Protein AF-A0A969E089-F1 (afdb_monomer)

Nearest PDB structures (foldseek):
  6tad-assembly1_A  TM=4.261E-01  e=9.708E+00  Bdellovibrio bacteriovorus HD100

Foldseek 3Di:
DDDDDDDDDDDDDDDDDPPPDPDDDDDDDDDDDDDDLPQQDFDPDDDQDAEDQVPLCVLCVVPDWDWADFPNAIATCDSVQLLVCCCQAASNHPRPDDDPDGHHGDNPDDSVNQVVVVNVQCVVQSVVDVVQGLQHWDWTPFDDDSNWTWIWIDDNRYRNDIHTDDD

Structure (mmCIF, N/CA/C/O backbone):
data_AF-A0A969E089-F1
#
_entry.id   AF-A0A969E089-F1
#
loop_
_atom_site.group_PDB
_atom_site.id
_atom_site.type_symbol
_atom_site.label_atom_id
_atom_site.label_alt_id
_atom_site.label_comp_id
_atom_site.label_asym_id
_atom_site.label_entity_id
_atom_site.label_seq_id
_atom_site.pdbx_PDB_ins_code
_atom_site.Cartn_x
_atom_site.Cartn_y
_atom_site.Cartn_z
_atom_site.occupancy
_atom_site.B_iso_or_equiv
_atom_site.auth_seq_id
_atom_site.auth_comp_id
_atom_site.auth_asym_id
_atom_site.auth_atom_id
_atom_site.pdbx_PDB_model_num
ATOM 1 N N . MET A 1 1 ? -26.124 60.503 54.134 1.00 44.19 1 MET A N 1
ATOM 2 C CA . MET A 1 1 ? -26.462 60.320 52.706 1.00 44.19 1 MET A CA 1
ATOM 3 C C . MET A 1 1 ? -25.868 61.486 51.932 1.00 44.19 1 MET A C 1
ATOM 5 O O . MET A 1 1 ? -25.890 62.586 52.462 1.00 44.19 1 MET A O 1
ATOM 9 N N . ILE A 1 2 ? -25.341 61.218 50.731 1.00 40.28 2 ILE A N 1
ATOM 10 C CA . ILE A 1 2 ? -24.665 62.146 49.801 1.00 40.28 2 ILE A CA 1
ATOM 11 C C . ILE A 1 2 ? -23.234 62.536 50.223 1.00 40.28 2 ILE A C 1
ATOM 13 O O . ILE A 1 2 ? -23.017 63.323 51.138 1.00 40.28 2 ILE A O 1
ATOM 17 N N . ARG A 1 3 ? -22.240 61.993 49.507 1.00 42.69 3 ARG A N 1
ATOM 18 C CA . ARG A 1 3 ? -20.895 62.571 49.394 1.00 42.69 3 ARG A CA 1
ATOM 19 C C . ARG A 1 3 ? -20.619 62.828 47.918 1.00 42.69 3 ARG A C 1
ATOM 21 O O . ARG A 1 3 ? -20.610 61.895 47.124 1.00 42.69 3 ARG A O 1
ATOM 28 N N . LEU A 1 4 ? -20.405 64.097 47.594 1.00 42.56 4 LEU A N 1
ATOM 29 C CA . LEU A 1 4 ? -19.947 64.594 46.305 1.00 42.56 4 LEU A CA 1
ATOM 30 C C . LEU A 1 4 ? -18.574 65.226 46.539 1.00 42.56 4 LEU A C 1
ATOM 32 O O . LEU A 1 4 ? -18.520 66.272 47.175 1.00 42.56 4 LEU A O 1
ATOM 36 N N . ILE A 1 5 ? -17.488 64.608 46.065 1.00 43.47 5 ILE A N 1
ATOM 37 C CA . ILE A 1 5 ? -16.199 65.288 45.848 1.00 43.47 5 ILE A CA 1
ATOM 38 C C . ILE A 1 5 ? -15.407 64.524 44.774 1.00 43.47 5 ILE A C 1
ATOM 40 O O . ILE A 1 5 ? -15.043 63.375 45.004 1.00 43.47 5 ILE A O 1
ATOM 44 N N . HIS A 1 6 ? -15.168 65.131 43.610 1.00 40.00 6 HIS A N 1
ATOM 45 C CA . HIS A 1 6 ? -13.846 65.577 43.137 1.00 40.00 6 HIS A CA 1
ATOM 46 C C . HIS A 1 6 ? -13.822 65.806 41.620 1.00 40.00 6 HIS A C 1
ATOM 48 O O . HIS A 1 6 ? -14.369 65.049 40.824 1.00 40.00 6 HIS A O 1
ATOM 54 N N . VAL A 1 7 ? -13.154 66.899 41.276 1.00 41.59 7 VAL A N 1
ATOM 55 C CA . VAL A 1 7 ? -12.841 67.433 39.954 1.00 41.59 7 VAL A CA 1
ATOM 56 C C . VAL A 1 7 ? -11.542 66.830 39.402 1.00 41.59 7 VAL A C 1
ATOM 58 O O . VAL A 1 7 ? -10.618 66.571 40.163 1.00 41.59 7 VAL A O 1
ATOM 61 N N . SER A 1 8 ? -11.519 66.684 38.072 1.00 37.28 8 SER A N 1
ATOM 62 C CA . SER A 1 8 ? -10.411 66.799 37.100 1.00 37.28 8 SER A CA 1
ATOM 63 C C . SER A 1 8 ? -8.998 66.297 37.444 1.00 37.28 8 SER A C 1
ATOM 65 O O . SER A 1 8 ? -8.357 66.837 38.339 1.00 37.28 8 SER A O 1
ATOM 67 N N . SER A 1 9 ? -8.420 65.447 36.574 1.00 35.72 9 SER A N 1
ATOM 68 C CA . SER A 1 9 ? -7.244 65.788 35.729 1.00 35.72 9 SER A CA 1
ATOM 69 C C . SER A 1 9 ? -6.659 64.603 34.925 1.00 35.72 9 SER A C 1
ATOM 71 O O . SER A 1 9 ? -6.508 63.506 35.441 1.00 35.72 9 SER A O 1
ATOM 73 N N . ALA A 1 10 ? -6.295 64.921 33.673 1.00 36.47 10 ALA A N 1
ATOM 74 C CA . ALA A 1 10 ? -5.112 64.538 32.878 1.00 36.47 10 ALA A CA 1
ATOM 75 C C . ALA A 1 10 ? -4.704 63.064 32.587 1.00 36.47 10 ALA A C 1
ATOM 77 O O . ALA A 1 10 ? -4.267 62.320 33.452 1.00 36.47 10 ALA A O 1
ATOM 78 N N . ILE A 1 11 ? -4.724 62.754 31.278 1.00 42.50 11 ILE A N 1
ATOM 79 C CA . ILE A 1 11 ? -3.649 62.219 30.402 1.00 42.50 11 ILE A CA 1
ATOM 80 C C . ILE A 1 11 ? -2.669 61.178 30.983 1.00 42.50 11 ILE A C 1
ATOM 82 O O . ILE A 1 11 ? -1.803 61.521 31.780 1.00 42.50 11 ILE A O 1
ATOM 86 N N . ALA A 1 12 ? -2.641 59.983 30.373 1.00 41.03 12 ALA A N 1
ATOM 87 C CA . ALA A 1 12 ? -1.393 59.267 30.066 1.00 41.03 12 ALA A CA 1
ATOM 88 C C . ALA A 1 12 ? -1.587 58.254 28.918 1.00 41.03 12 ALA A C 1
ATOM 90 O O . ALA A 1 12 ? -2.399 57.336 29.002 1.00 41.03 12 ALA A O 1
ATOM 91 N N . VAL A 1 13 ? -0.816 58.442 27.844 1.00 48.22 13 VAL A N 1
ATOM 92 C CA . VAL A 1 13 ? -0.635 57.529 26.705 1.00 48.22 13 VAL A CA 1
ATOM 93 C C . VAL A 1 13 ? 0.464 56.531 27.053 1.00 48.22 13 VAL A C 1
ATOM 95 O O . VAL A 1 13 ? 1.611 56.949 27.134 1.00 48.22 13 VAL A O 1
ATOM 98 N N . ILE A 1 14 ? 0.142 55.245 27.223 1.00 41.34 14 ILE A N 1
ATOM 99 C CA . ILE A 1 14 ? 1.075 54.093 27.249 1.00 41.34 14 ILE A CA 1
ATOM 100 C C . ILE A 1 14 ? 0.190 52.847 27.020 1.00 41.34 14 ILE A C 1
ATOM 102 O O . ILE A 1 14 ? -0.837 52.735 27.672 1.00 41.34 14 ILE A O 1
ATOM 106 N N . GLY A 1 15 ? 0.404 51.857 26.159 1.00 36.81 15 GLY A N 1
ATOM 107 C CA . GLY A 1 15 ? 1.429 51.495 25.194 1.00 36.81 15 GLY A CA 1
ATOM 108 C C . GLY A 1 15 ? 1.024 50.110 24.654 1.00 36.81 15 GLY A C 1
ATOM 109 O O . GLY A 1 15 ? 0.568 49.264 25.418 1.00 36.81 15 GLY A O 1
ATOM 110 N N . VAL A 1 16 ? 1.151 49.869 23.350 1.00 43.41 16 VAL A N 1
ATOM 111 C CA . VAL A 1 16 ? 1.124 48.505 22.794 1.00 43.41 16 VAL A CA 1
ATOM 112 C C . VAL A 1 16 ? 2.326 48.390 21.875 1.00 43.41 16 VAL A C 1
ATOM 114 O O . VAL A 1 16 ? 2.253 48.566 20.662 1.00 43.41 16 VAL A O 1
ATOM 117 N N . THR A 1 17 ? 3.483 48.182 22.488 1.00 40.84 17 THR A N 1
ATOM 118 C CA . THR A 1 17 ? 4.682 47.738 21.790 1.00 40.84 17 THR A CA 1
ATOM 119 C C . THR A 1 17 ? 4.514 46.255 21.484 1.00 40.84 17 THR A C 1
ATOM 121 O O . THR A 1 17 ? 4.519 45.412 22.379 1.00 40.84 17 THR A O 1
ATOM 124 N N . TRP A 1 18 ? 4.357 45.921 20.204 1.00 39.06 18 TRP A N 1
ATOM 125 C CA . TRP A 1 18 ? 4.534 44.554 19.732 1.00 39.06 18 TRP A CA 1
ATOM 126 C C . TRP A 1 18 ? 6.002 44.177 19.935 1.00 39.06 18 TRP A C 1
ATOM 128 O O . TRP A 1 18 ? 6.878 44.641 19.209 1.00 39.06 18 TRP A O 1
ATOM 138 N N . ILE A 1 19 ? 6.280 43.371 20.957 1.00 46.00 19 ILE A N 1
ATOM 139 C CA . ILE A 1 19 ? 7.582 42.731 21.128 1.00 46.00 19 ILE A CA 1
ATOM 140 C C . ILE A 1 19 ? 7.658 41.622 20.076 1.00 46.00 19 ILE A C 1
ATOM 142 O O . ILE A 1 19 ? 7.118 40.532 20.258 1.00 46.00 19 ILE A O 1
ATOM 146 N N . THR A 1 20 ? 8.324 41.899 18.960 1.00 50.28 20 THR A N 1
ATOM 147 C CA . THR A 1 20 ? 8.859 40.856 18.086 1.00 50.28 20 THR A CA 1
ATOM 148 C C . THR A 1 20 ? 9.972 40.145 18.848 1.00 50.28 20 THR A C 1
ATOM 150 O O . THR A 1 20 ? 11.055 40.686 19.061 1.00 50.28 20 THR A O 1
ATOM 153 N N . GLN A 1 21 ? 9.704 38.928 19.315 1.00 46.41 21 GLN A N 1
ATOM 154 C CA . GLN A 1 21 ? 10.760 38.080 19.859 1.00 46.41 21 GLN A CA 1
ATOM 155 C C . GLN A 1 21 ? 11.689 37.659 18.707 1.00 46.41 21 GLN A C 1
ATOM 157 O O . GLN A 1 21 ? 11.191 37.149 17.699 1.00 46.41 21 GLN A O 1
ATOM 162 N N . PRO A 1 22 ? 13.016 37.858 18.805 1.00 52.84 22 PRO A N 1
ATOM 163 C CA . PRO A 1 22 ? 13.934 37.318 17.819 1.00 52.84 22 PRO A CA 1
ATOM 164 C C . PRO A 1 22 ? 13.942 35.791 17.923 1.00 52.84 22 PRO A C 1
ATOM 166 O O . PRO A 1 22 ? 14.099 35.223 19.004 1.00 52.84 22 PRO A O 1
ATOM 169 N N . ILE A 1 23 ? 13.778 35.132 16.777 1.00 49.34 23 ILE A N 1
ATOM 170 C CA . ILE A 1 23 ? 13.981 33.693 16.621 1.00 49.34 23 ILE A CA 1
ATOM 171 C C . ILE A 1 23 ? 15.398 33.380 17.111 1.00 49.34 23 ILE A C 1
ATOM 173 O O . ILE A 1 23 ? 16.384 33.800 16.505 1.00 49.34 23 ILE A O 1
ATOM 177 N N . SER A 1 24 ? 15.491 32.671 18.236 1.00 40.69 24 SER A N 1
ATOM 178 C CA . SER A 1 24 ? 16.760 32.192 18.771 1.00 40.69 24 SER A CA 1
ATOM 179 C C . SER A 1 24 ? 17.385 31.215 17.777 1.00 40.69 24 SER A C 1
ATOM 181 O O . SER A 1 24 ? 16.834 30.152 17.483 1.00 40.69 24 SER A O 1
ATOM 183 N N . LEU A 1 25 ? 18.539 31.607 17.242 1.00 44.03 25 LEU A N 1
ATOM 184 C CA . LEU A 1 25 ? 19.379 30.802 16.373 1.00 44.03 25 LEU A CA 1
ATOM 185 C C . LEU A 1 25 ? 20.083 29.741 17.238 1.00 44.03 25 LEU A C 1
ATOM 187 O O . LEU A 1 25 ? 21.153 29.984 17.797 1.00 44.03 25 LEU A O 1
ATOM 191 N N . PHE A 1 26 ? 19.488 28.556 17.374 1.00 41.00 26 PHE A N 1
ATOM 192 C CA . PHE A 1 26 ? 20.189 27.411 17.956 1.00 41.00 26 PHE A CA 1
ATOM 193 C C . PHE A 1 26 ? 21.326 26.981 17.015 1.00 41.00 26 PHE A C 1
ATOM 195 O O . PHE A 1 26 ? 21.105 26.324 15.999 1.00 41.00 26 PHE A O 1
ATOM 202 N N . LYS A 1 27 ? 22.565 27.352 17.359 1.00 43.88 27 LYS A N 1
ATOM 203 C CA . LYS A 1 27 ? 23.778 26.720 16.824 1.00 43.88 27 LYS A CA 1
ATOM 204 C C . LYS A 1 27 ? 23.890 25.315 17.419 1.00 43.88 27 LYS A C 1
ATOM 206 O O . LYS A 1 27 ? 24.245 25.165 18.584 1.00 43.88 27 LYS A O 1
ATOM 211 N N . LEU A 1 28 ? 23.594 24.298 16.615 1.00 39.72 28 LEU A N 1
ATOM 212 C CA . LEU A 1 28 ? 23.940 22.911 16.928 1.00 39.72 28 LEU A CA 1
ATOM 213 C C . LEU A 1 28 ? 25.429 22.663 16.618 1.00 39.72 28 LEU A C 1
ATOM 215 O O . LEU A 1 28 ? 25.931 23.183 15.616 1.00 39.72 28 LEU A O 1
ATOM 219 N N . PRO A 1 29 ? 26.150 21.882 17.441 1.00 39.22 29 PRO A N 1
ATOM 220 C CA . PRO A 1 29 ? 27.518 21.483 17.145 1.00 39.22 29 PRO A CA 1
ATOM 221 C C . PRO A 1 29 ? 27.552 20.493 15.972 1.00 39.22 29 PRO A C 1
ATOM 223 O O . PRO A 1 29 ? 26.840 19.490 15.955 1.00 39.22 29 PRO A O 1
ATOM 226 N N . LEU A 1 30 ? 28.416 20.783 14.999 1.00 46.25 30 LEU A N 1
ATOM 227 C CA . LEU A 1 30 ? 28.801 19.889 13.911 1.00 46.25 30 LEU A CA 1
ATOM 228 C C . LEU A 1 30 ? 29.673 18.760 14.486 1.00 46.25 30 LEU A C 1
ATOM 230 O O . LEU A 1 30 ? 30.878 18.933 14.649 1.00 46.25 30 LEU A O 1
ATOM 234 N N . ILE A 1 31 ? 29.067 17.616 14.805 1.00 40.41 31 ILE A N 1
ATOM 235 C CA . ILE A 1 31 ? 29.772 16.350 15.051 1.00 40.41 31 ILE A CA 1
ATOM 236 C C . ILE A 1 31 ? 29.045 15.262 14.262 1.00 40.41 31 ILE A C 1
ATOM 238 O O . ILE A 1 31 ? 27.819 15.175 14.270 1.00 40.41 31 ILE A O 1
ATOM 242 N N . GLY A 1 32 ? 29.830 14.508 13.496 1.00 46.44 32 GLY A N 1
ATOM 243 C CA . GLY A 1 32 ? 29.376 13.688 12.386 1.00 46.44 32 GLY A CA 1
ATOM 244 C C . GLY A 1 32 ? 28.377 12.593 12.751 1.00 46.44 32 GLY A C 1
ATOM 245 O O . GLY A 1 32 ? 28.580 11.815 13.677 1.00 46.44 32 GLY A O 1
ATOM 246 N N . ALA A 1 33 ? 27.353 12.485 11.912 1.00 39.88 33 ALA A N 1
ATOM 247 C CA . ALA A 1 33 ? 26.582 11.272 11.716 1.00 39.88 33 ALA A CA 1
ATOM 248 C C . ALA A 1 33 ? 26.466 11.041 10.205 1.00 39.88 33 A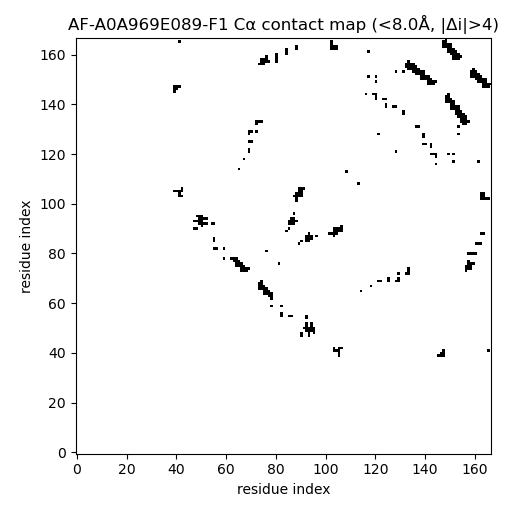LA A C 1
ATOM 250 O O . ALA A 1 33 ? 25.704 11.684 9.489 1.00 39.88 33 ALA A O 1
ATOM 251 N N . ILE A 1 34 ? 27.308 10.133 9.730 1.00 51.25 34 ILE A N 1
ATOM 252 C CA . ILE A 1 34 ? 27.200 9.459 8.441 1.00 51.25 34 ILE A CA 1
ATOM 253 C C . ILE A 1 34 ? 25.919 8.623 8.477 1.00 51.25 34 ILE A C 1
ATOM 255 O O . ILE A 1 34 ? 25.862 7.592 9.136 1.00 51.25 34 ILE A O 1
ATOM 259 N N . ALA A 1 35 ? 24.898 9.063 7.757 1.00 42.03 35 ALA A N 1
ATOM 260 C CA . ALA A 1 35 ? 23.854 8.197 7.232 1.00 42.03 35 ALA A CA 1
ATOM 261 C C . ALA A 1 35 ? 23.441 8.808 5.899 1.00 42.03 35 ALA A C 1
ATOM 263 O O . ALA A 1 35 ? 22.848 9.883 5.844 1.00 42.03 35 ALA A O 1
ATOM 264 N N . GLN A 1 36 ? 23.870 8.165 4.818 1.00 39.56 36 GLN A N 1
ATOM 265 C CA . GLN A 1 36 ? 23.559 8.581 3.461 1.00 39.56 36 GLN A CA 1
ATOM 266 C C . GLN A 1 36 ? 22.037 8.666 3.320 1.00 39.56 36 GLN A C 1
ATOM 268 O O . GLN A 1 36 ? 21.344 7.651 3.357 1.00 39.56 36 GLN A O 1
ATOM 273 N N . ALA A 1 37 ? 21.520 9.884 3.168 1.00 42.00 37 ALA A N 1
ATOM 274 C CA . ALA A 1 37 ? 20.191 10.111 2.638 1.00 42.00 37 ALA A CA 1
ATOM 275 C C . ALA A 1 37 ? 20.197 9.591 1.197 1.00 42.00 37 ALA A C 1
ATOM 277 O O . ALA A 1 37 ? 20.593 10.296 0.269 1.00 42.00 37 ALA A O 1
ATOM 278 N N . GLN A 1 38 ? 19.821 8.327 1.007 1.00 36.41 38 GLN A N 1
ATOM 279 C CA . GLN A 1 38 ? 19.519 7.812 -0.319 1.00 36.41 38 GLN A CA 1
ATOM 280 C C . GLN A 1 38 ? 18.264 8.540 -0.791 1.00 36.41 38 GLN A C 1
ATOM 282 O O . GLN A 1 38 ? 17.159 8.323 -0.302 1.00 36.41 38 GLN A O 1
ATOM 287 N N . GLN A 1 39 ? 18.484 9.499 -1.682 1.00 32.47 39 GLN A N 1
ATOM 288 C CA . GLN A 1 39 ? 17.463 10.346 -2.266 1.00 32.47 39 GLN A CA 1
ATOM 289 C C . GLN A 1 39 ? 16.427 9.468 -2.981 1.00 32.47 39 GLN A C 1
ATOM 291 O O . GLN A 1 39 ? 16.722 8.822 -3.986 1.00 32.47 39 GLN A O 1
ATOM 296 N N . PHE A 1 40 ? 15.204 9.430 -2.456 1.00 41.69 40 PHE A N 1
ATOM 297 C CA . PHE A 1 40 ? 14.066 8.779 -3.095 1.00 41.69 40 PHE A CA 1
ATOM 298 C C . PHE A 1 40 ? 13.532 9.675 -4.222 1.00 41.69 40 PHE A C 1
ATOM 300 O O . PHE A 1 40 ? 12.495 10.320 -4.096 1.00 41.69 40 PHE A O 1
ATOM 307 N N . SER A 1 41 ? 14.262 9.758 -5.334 1.00 41.38 41 SER A N 1
ATOM 308 C CA . SER A 1 41 ? 13.762 10.410 -6.548 1.00 41.38 41 SER A CA 1
ATOM 309 C C . SER A 1 41 ? 12.798 9.472 -7.297 1.00 41.38 41 SER A C 1
ATOM 311 O O . SER A 1 41 ? 13.110 8.282 -7.446 1.00 41.38 41 SER A O 1
ATOM 313 N N . PRO A 1 42 ? 11.645 9.957 -7.799 1.00 49.88 42 PRO A N 1
ATOM 314 C CA . PRO A 1 42 ? 10.868 9.229 -8.799 1.00 49.88 42 PRO A CA 1
ATOM 315 C C . PRO A 1 42 ? 11.701 9.130 -10.085 1.00 49.88 42 PRO A C 1
ATOM 317 O O . PRO A 1 42 ? 12.242 10.130 -10.554 1.00 49.88 42 PRO A O 1
ATOM 320 N N . SER A 1 43 ? 11.865 7.922 -10.634 1.00 46.12 43 SER A N 1
ATOM 321 C CA . SER A 1 43 ? 12.719 7.723 -11.807 1.00 46.12 43 SER A CA 1
ATOM 322 C C . SER A 1 43 ? 12.126 8.398 -13.042 1.00 46.12 43 SER A C 1
ATOM 324 O O . SER A 1 43 ? 11.037 8.043 -13.496 1.00 46.12 43 SER A O 1
ATOM 326 N N . THR A 1 44 ? 12.888 9.316 -13.616 1.00 45.06 44 THR A N 1
ATOM 327 C CA . THR A 1 44 ? 12.702 9.911 -14.936 1.00 45.06 44 THR A CA 1
ATOM 328 C C . THR A 1 44 ? 12.898 8.861 -16.049 1.00 45.06 44 THR A C 1
ATOM 330 O O . THR A 1 44 ? 13.955 8.249 -16.174 1.00 45.06 44 THR A O 1
ATOM 333 N N . THR A 1 45 ? 11.846 8.656 -16.850 1.00 50.44 45 THR A N 1
ATOM 334 C CA . THR A 1 45 ? 11.863 8.500 -18.324 1.00 50.44 45 THR A CA 1
ATOM 335 C C . THR A 1 45 ? 12.752 7.431 -18.992 1.00 50.44 45 THR A C 1
ATOM 337 O O . THR A 1 45 ? 13.319 7.674 -20.054 1.00 50.44 45 THR A O 1
ATOM 340 N N . ALA A 1 46 ? 12.808 6.207 -18.466 1.00 49.22 46 ALA A N 1
ATOM 341 C CA . ALA A 1 46 ? 13.150 5.028 -19.276 1.00 49.22 46 ALA A CA 1
ATOM 342 C C . ALA A 1 46 ? 11.870 4.230 -19.591 1.00 49.22 46 ALA A C 1
ATOM 344 O O . ALA A 1 46 ? 11.017 4.115 -18.705 1.00 49.22 46 ALA A O 1
ATOM 345 N N . PRO A 1 47 ? 11.700 3.666 -20.805 1.00 61.56 47 PRO A N 1
ATOM 346 C CA . PRO A 1 47 ? 10.547 2.824 -21.100 1.00 61.56 47 PRO A CA 1
ATOM 347 C C . PRO A 1 47 ? 10.559 1.607 -20.169 1.00 61.56 47 PRO A C 1
ATOM 349 O O . PRO A 1 47 ? 11.453 0.760 -20.227 1.00 61.56 47 PRO A O 1
ATOM 352 N N . VAL A 1 48 ? 9.572 1.536 -19.275 1.00 74.50 48 VAL A N 1
ATOM 353 C CA . VAL A 1 48 ? 9.344 0.355 -18.439 1.00 74.50 48 VAL A CA 1
ATOM 354 C C . VAL A 1 48 ? 8.872 -0.762 -19.367 1.00 74.50 48 VAL A C 1
ATOM 356 O O . VAL A 1 48 ? 7.984 -0.555 -20.188 1.00 74.50 48 VAL A O 1
ATOM 359 N N . LYS A 1 49 ? 9.485 -1.943 -19.287 1.00 83.19 49 LYS A N 1
ATOM 360 C CA . LYS A 1 49 ? 9.052 -3.124 -20.044 1.00 83.19 49 LYS A CA 1
ATOM 361 C C . LYS A 1 49 ? 8.063 -3.921 -19.199 1.00 83.19 49 LYS A C 1
ATOM 363 O O . LYS A 1 49 ? 8.296 -4.088 -18.005 1.00 83.19 49 LYS A O 1
ATOM 368 N N . ALA A 1 50 ? 7.017 -4.455 -19.827 1.00 88.19 50 ALA A N 1
ATOM 369 C CA . ALA A 1 50 ? 6.104 -5.373 -19.159 1.00 88.19 50 ALA A CA 1
ATOM 370 C C . ALA A 1 50 ? 6.860 -6.588 -18.583 1.00 88.19 50 ALA A C 1
ATOM 372 O O . ALA A 1 50 ? 7.698 -7.204 -19.255 1.00 88.19 50 ALA A O 1
ATOM 373 N N . ALA A 1 51 ? 6.567 -6.917 -17.331 1.00 89.81 51 ALA A N 1
ATOM 374 C CA . ALA A 1 51 ? 7.075 -8.085 -16.638 1.00 89.81 51 ALA A CA 1
ATOM 375 C C . ALA A 1 51 ? 6.307 -9.347 -17.057 1.00 89.81 51 ALA A C 1
ATOM 377 O O . ALA A 1 51 ? 5.179 -9.295 -17.542 1.00 89.81 51 ALA A O 1
ATOM 378 N N . LEU A 1 52 ? 6.917 -10.512 -16.835 1.00 88.00 52 LEU A N 1
ATOM 379 C CA . LEU A 1 52 ? 6.223 -11.786 -17.009 1.00 88.00 52 LEU A CA 1
ATOM 380 C C . LEU A 1 52 ? 5.112 -11.915 -15.950 1.00 88.00 52 LEU A C 1
ATOM 382 O O . LEU A 1 52 ? 5.419 -11.748 -14.765 1.00 88.00 52 LEU A O 1
ATOM 386 N N . PRO A 1 53 ? 3.871 -12.298 -16.317 1.00 78.81 53 PRO A N 1
ATOM 387 C CA . PRO A 1 53 ? 2.768 -12.418 -15.357 1.00 78.81 53 PRO A CA 1
ATOM 388 C C . PRO A 1 53 ? 3.081 -13.336 -14.166 1.00 78.81 53 PRO A C 1
ATOM 390 O O . PRO A 1 53 ? 2.699 -13.053 -13.034 1.00 78.81 53 PRO A O 1
ATOM 393 N N . GLY A 1 54 ? 3.852 -14.407 -14.388 1.00 88.94 54 GLY A N 1
ATOM 394 C CA . GLY A 1 54 ? 4.255 -15.338 -13.329 1.00 88.94 54 GLY A CA 1
ATOM 395 C C . GLY A 1 54 ? 5.208 -14.747 -12.283 1.00 88.94 54 GLY A C 1
ATOM 396 O O . GLY A 1 54 ? 5.333 -15.312 -11.200 1.00 88.94 54 GLY A O 1
ATOM 397 N N . LYS A 1 55 ? 5.866 -13.610 -12.554 1.00 92.25 55 LYS A N 1
ATOM 398 C CA . LYS A 1 55 ? 6.838 -13.022 -11.621 1.00 92.25 55 LYS A CA 1
ATOM 399 C C . LYS A 1 55 ? 6.174 -12.590 -10.315 1.00 92.25 55 LYS A C 1
ATOM 401 O O . LYS A 1 55 ? 6.619 -12.993 -9.248 1.00 92.25 55 LYS A O 1
ATOM 406 N N . VAL A 1 56 ? 5.101 -11.801 -10.399 1.00 93.81 56 VAL A N 1
ATOM 407 C CA . VAL A 1 56 ? 4.390 -11.314 -9.205 1.00 93.81 56 VAL A CA 1
ATOM 408 C C . VAL A 1 56 ? 3.747 -12.465 -8.430 1.00 93.81 56 VAL A C 1
ATOM 410 O O . VAL A 1 56 ? 3.806 -12.484 -7.205 1.00 93.81 56 VAL A O 1
ATOM 413 N N . VAL A 1 57 ? 3.212 -13.468 -9.136 1.00 93.94 57 VAL A N 1
ATOM 414 C CA . VAL A 1 57 ? 2.623 -14.667 -8.522 1.00 93.94 57 VAL A CA 1
ATOM 415 C C . VAL A 1 57 ? 3.674 -15.440 -7.727 1.00 93.94 57 VAL A C 1
ATOM 417 O O . VAL A 1 57 ? 3.422 -15.829 -6.587 1.00 93.94 57 VAL A O 1
ATOM 420 N N . ASN A 1 58 ? 4.866 -15.622 -8.300 1.00 95.56 58 ASN A N 1
ATOM 421 C CA . ASN A 1 58 ? 5.967 -16.318 -7.643 1.00 95.56 58 ASN A CA 1
ATOM 422 C 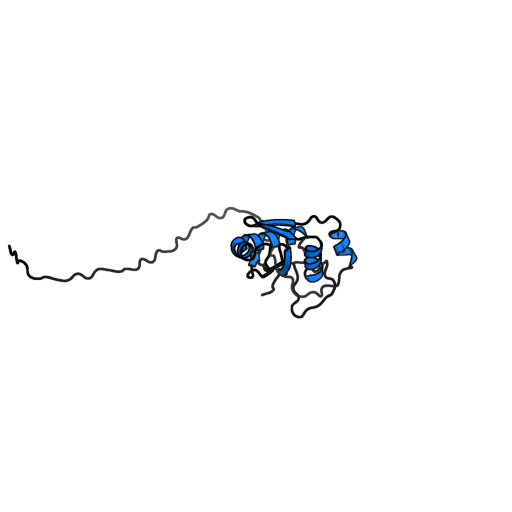C . ASN A 1 58 ? 6.498 -15.541 -6.435 1.00 95.56 58 ASN A C 1
ATOM 424 O O . ASN A 1 58 ? 6.689 -16.134 -5.372 1.00 95.56 58 ASN A O 1
ATOM 428 N N . ASP A 1 59 ? 6.690 -14.229 -6.575 1.00 96.19 59 ASP A N 1
ATOM 429 C CA . ASP A 1 59 ? 7.256 -13.386 -5.517 1.00 96.19 59 ASP A CA 1
ATOM 430 C C . ASP A 1 59 ? 6.256 -13.173 -4.361 1.00 96.19 59 ASP A C 1
ATOM 432 O O . ASP A 1 59 ? 6.662 -13.069 -3.205 1.00 96.19 59 ASP A O 1
ATOM 436 N N . LEU A 1 60 ? 4.944 -13.215 -4.633 1.00 97.38 60 LEU A N 1
ATOM 437 C CA . LEU A 1 60 ? 3.884 -13.150 -3.618 1.00 97.38 60 LEU A CA 1
ATOM 438 C C . LEU A 1 60 ? 3.351 -14.520 -3.169 1.00 97.38 60 LEU A C 1
ATOM 440 O O . LEU A 1 60 ? 2.373 -14.581 -2.418 1.00 97.38 60 LEU A O 1
ATOM 444 N N . LYS A 1 61 ? 3.963 -15.64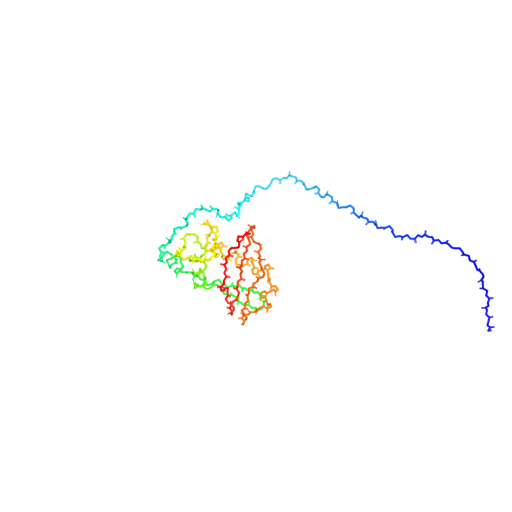4 -3.570 1.00 96.88 61 LYS A N 1
ATOM 445 C CA . LYS A 1 61 ? 3.432 -16.993 -3.273 1.00 96.88 61 LYS A CA 1
ATOM 446 C C . LYS A 1 61 ? 3.164 -17.218 -1.778 1.00 96.88 61 LYS A C 1
ATOM 448 O O . LYS A 1 61 ? 2.091 -17.698 -1.418 1.00 96.88 61 LYS A O 1
ATOM 453 N N . ASN A 1 62 ? 4.079 -16.752 -0.927 1.00 96.44 62 ASN A N 1
ATOM 454 C CA . ASN A 1 62 ? 4.028 -16.880 0.533 1.00 96.44 62 ASN A CA 1
ATOM 455 C C . ASN A 1 62 ? 3.703 -15.553 1.235 1.00 96.44 62 ASN A C 1
ATOM 457 O O . ASN A 1 62 ? 3.928 -15.432 2.439 1.00 96.44 62 ASN A O 1
ATOM 461 N N . TYR A 1 63 ? 3.216 -14.556 0.488 1.00 97.81 63 TYR A N 1
ATOM 462 C CA . TYR A 1 63 ? 2.870 -13.254 1.043 1.00 97.81 63 TYR A CA 1
ATOM 463 C C . TYR A 1 63 ? 1.836 -13.407 2.160 1.00 97.81 63 TYR A C 1
ATOM 465 O O . TYR A 1 63 ? 0.782 -14.014 1.954 1.00 97.81 63 TYR A O 1
ATOM 473 N N . GLN A 1 64 ? 2.165 -12.866 3.329 1.00 98.00 64 GLN A N 1
ATOM 474 C CA . GLN A 1 64 ? 1.265 -12.780 4.468 1.00 98.00 64 GLN A CA 1
ATOM 475 C C . GLN A 1 64 ? 0.595 -11.418 4.437 1.00 98.00 64 GLN A C 1
ATOM 477 O O . GLN A 1 64 ? 1.280 -10.414 4.264 1.00 98.00 64 GLN A O 1
ATOM 482 N N . SER A 1 65 ? -0.725 -11.382 4.622 1.00 98.19 65 SER A N 1
ATOM 483 C CA . SER A 1 65 ? -1.449 -10.116 4.615 1.00 98.19 65 SER A CA 1
ATOM 484 C C . SER A 1 65 ? -0.894 -9.179 5.680 1.00 98.19 65 SER A C 1
ATOM 486 O O . SER A 1 65 ? -0.796 -9.538 6.860 1.00 98.19 65 SER A O 1
ATOM 488 N N . LEU A 1 66 ? -0.590 -7.954 5.271 1.00 98.50 66 LEU A N 1
ATOM 489 C CA . LEU A 1 66 ? -0.233 -6.903 6.197 1.00 98.50 66 LEU A CA 1
ATOM 490 C C . LEU A 1 66 ? -1.486 -6.469 6.964 1.00 98.50 66 LEU A C 1
ATOM 492 O O . LEU A 1 66 ? -2.498 -6.107 6.369 1.00 98.50 66 LEU A O 1
ATOM 496 N N . LYS A 1 67 ? -1.398 -6.477 8.296 1.00 98.50 67 LYS A N 1
ATOM 497 C CA . LYS A 1 67 ? -2.437 -5.970 9.198 1.00 98.50 67 LYS A CA 1
ATOM 498 C C . LYS A 1 67 ? -1.964 -4.677 9.849 1.00 98.50 67 LYS A C 1
ATOM 500 O O . LYS A 1 67 ? -0.861 -4.632 10.393 1.00 98.50 67 LYS A O 1
ATOM 505 N N . ILE A 1 68 ? -2.792 -3.639 9.808 1.00 98.56 68 ILE A N 1
ATOM 506 C CA . ILE A 1 68 ? -2.457 -2.302 10.309 1.00 98.56 68 ILE A CA 1
ATOM 507 C C . ILE A 1 68 ? -3.542 -1.866 11.287 1.00 98.56 68 ILE A C 1
ATOM 509 O O . ILE A 1 68 ? -4.705 -1.739 10.920 1.00 98.56 68 ILE A O 1
ATOM 513 N N . GLN A 1 69 ? -3.159 -1.640 12.539 1.00 98.12 69 GLN A N 1
ATOM 514 C CA . GLN A 1 69 ? -4.068 -1.196 13.593 1.00 98.12 69 GLN A CA 1
ATOM 515 C C . GLN A 1 69 ? -4.086 0.332 13.671 1.00 98.12 69 GLN A C 1
ATOM 517 O O . GLN A 1 69 ? -3.055 0.967 13.913 1.00 98.12 69 GLN A O 1
ATOM 522 N N . VAL A 1 70 ? -5.262 0.928 13.483 1.00 97.69 70 VAL A N 1
ATOM 523 C CA . VAL A 1 70 ? -5.463 2.379 13.566 1.00 97.69 70 VAL A CA 1
ATOM 524 C C . VAL A 1 70 ? -6.734 2.660 14.363 1.00 97.69 70 VAL A C 1
ATOM 526 O O . VAL A 1 70 ? -7.834 2.332 13.940 1.00 97.69 70 VAL A O 1
ATOM 529 N N . GLY A 1 71 ? -6.590 3.267 15.541 1.00 94.94 71 GLY A N 1
ATOM 530 C CA . GLY A 1 71 ? -7.680 3.345 16.515 1.00 94.94 71 GLY A CA 1
ATOM 531 C C . GLY A 1 71 ? -8.041 1.952 17.034 1.00 94.94 71 GLY A C 1
ATOM 532 O O . GLY A 1 71 ? -7.149 1.200 17.419 1.00 94.94 71 GLY A O 1
ATOM 533 N N . SER A 1 72 ? -9.334 1.631 17.032 1.00 96.19 72 SER A N 1
ATOM 534 C CA . SER A 1 72 ? -9.872 0.290 17.305 1.00 96.19 72 SER A CA 1
ATOM 535 C C . SER A 1 72 ? -9.989 -0.586 16.052 1.00 96.19 72 SER A C 1
ATOM 537 O O . SER A 1 72 ? -10.367 -1.751 16.153 1.00 96.19 72 SER A O 1
ATOM 539 N N . ASP A 1 73 ? -9.700 -0.028 14.876 1.00 97.56 73 ASP A N 1
ATOM 540 C CA . ASP A 1 73 ? -9.897 -0.686 13.592 1.00 97.56 73 ASP A CA 1
ATOM 541 C C . ASP A 1 73 ? -8.636 -1.418 13.118 1.00 97.56 73 ASP A C 1
ATOM 543 O O . ASP A 1 73 ? -7.502 -0.988 13.352 1.00 97.56 73 ASP A O 1
ATOM 547 N N . THR A 1 74 ? -8.843 -2.514 12.382 1.00 98.38 74 THR A N 1
ATOM 548 C CA . THR A 1 74 ? -7.786 -3.218 11.644 1.00 98.38 74 THR A CA 1
ATOM 549 C C . THR A 1 74 ? -7.999 -3.055 10.152 1.00 98.38 74 THR A C 1
ATOM 551 O O . THR A 1 74 ? -9.053 -3.415 9.636 1.00 98.38 74 THR A O 1
ATOM 554 N N . TYR A 1 75 ? -6.962 -2.589 9.469 1.00 98.62 75 TYR A N 1
ATOM 555 C CA . TYR A 1 75 ? -6.903 -2.495 8.019 1.00 98.62 75 TYR A CA 1
ATOM 556 C C . TYR A 1 75 ? -5.992 -3.574 7.446 1.00 98.62 75 TYR A C 1
ATOM 558 O O . TYR A 1 75 ? -5.057 -4.028 8.115 1.00 98.62 75 TYR A O 1
ATOM 566 N N . LEU A 1 76 ? -6.267 -3.974 6.208 1.00 98.44 76 LEU A N 1
ATOM 567 C CA . LEU A 1 76 ? -5.588 -5.069 5.530 1.00 98.44 76 LEU A CA 1
ATOM 568 C C . LEU A 1 76 ? -4.958 -4.612 4.214 1.00 98.44 76 LEU A C 1
ATOM 570 O O . LEU A 1 76 ? -5.519 -3.796 3.484 1.00 98.44 76 LEU A O 1
ATOM 574 N N . VAL A 1 77 ? -3.795 -5.185 3.920 1.00 98.75 77 VAL A N 1
ATOM 575 C CA . VAL A 1 77 ? -3.278 -5.332 2.558 1.00 98.75 77 VAL A CA 1
ATOM 576 C C . VAL A 1 77 ? -3.102 -6.822 2.350 1.00 98.75 77 VAL A C 1
ATOM 578 O O . VAL A 1 77 ? -2.209 -7.437 2.940 1.00 98.75 77 VAL A O 1
ATOM 581 N N . ASP A 1 78 ? -3.995 -7.431 1.588 1.00 98.31 78 ASP A N 1
ATOM 582 C CA . ASP A 1 78 ? -3.870 -8.840 1.254 1.00 98.31 78 ASP A CA 1
ATOM 583 C C . ASP A 1 78 ? -3.038 -9.051 -0.020 1.00 98.31 78 ASP A C 1
ATOM 585 O O . ASP A 1 78 ? -2.448 -8.132 -0.598 1.00 98.31 78 ASP A O 1
ATOM 589 N N . LYS A 1 79 ? -2.936 -10.311 -0.449 1.00 98.19 79 LYS A N 1
ATOM 590 C CA . LYS A 1 79 ? -2.179 -10.665 -1.650 1.00 98.19 79 LYS A CA 1
ATOM 591 C C . LYS A 1 79 ? -2.755 -10.017 -2.911 1.00 98.19 79 LYS A C 1
ATOM 593 O O . LYS A 1 79 ? -1.977 -9.677 -3.802 1.00 98.19 79 LYS A O 1
ATOM 598 N N . ALA A 1 80 ? -4.074 -9.869 -3.016 1.00 97.88 80 ALA A N 1
ATOM 599 C CA . ALA A 1 80 ? -4.714 -9.249 -4.170 1.00 97.88 80 ALA A CA 1
ATOM 600 C C . ALA A 1 80 ? -4.436 -7.741 -4.196 1.00 97.88 80 ALA A C 1
ATOM 602 O O . ALA A 1 80 ? -4.035 -7.228 -5.243 1.00 97.88 80 ALA A O 1
ATOM 603 N N . ASP A 1 81 ? -4.528 -7.070 -3.045 1.00 98.25 81 ASP A N 1
ATOM 604 C CA . ASP A 1 81 ? -4.185 -5.650 -2.896 1.00 98.25 81 ASP A CA 1
ATOM 605 C C . ASP A 1 81 ? -2.719 -5.398 -3.291 1.00 98.25 81 ASP A C 1
ATOM 607 O O . ASP A 1 81 ? -2.420 -4.579 -4.163 1.00 98.25 81 ASP A O 1
ATOM 611 N N . MET A 1 82 ? -1.785 -6.181 -2.736 1.00 98.62 82 MET A N 1
ATOM 612 C CA . MET A 1 82 ? -0.361 -6.061 -3.067 1.00 98.62 82 MET A CA 1
ATOM 613 C C . MET A 1 82 ? -0.082 -6.390 -4.542 1.00 98.62 82 MET A C 1
ATOM 615 O O . MET A 1 82 ? 0.694 -5.695 -5.200 1.00 98.62 82 MET A O 1
ATOM 619 N N . THR A 1 83 ? -0.742 -7.410 -5.103 1.00 97.75 83 THR A N 1
ATOM 620 C CA . THR A 1 83 ? -0.637 -7.731 -6.539 1.00 97.75 83 THR A CA 1
ATOM 621 C C . THR A 1 83 ? -1.071 -6.541 -7.384 1.00 97.75 83 THR A C 1
ATOM 623 O O . THR A 1 83 ? -0.381 -6.190 -8.345 1.00 97.75 83 THR A O 1
ATOM 626 N N . HIS A 1 84 ? -2.180 -5.893 -7.019 1.00 96.69 84 HIS A N 1
ATOM 627 C CA . HIS A 1 84 ? -2.664 -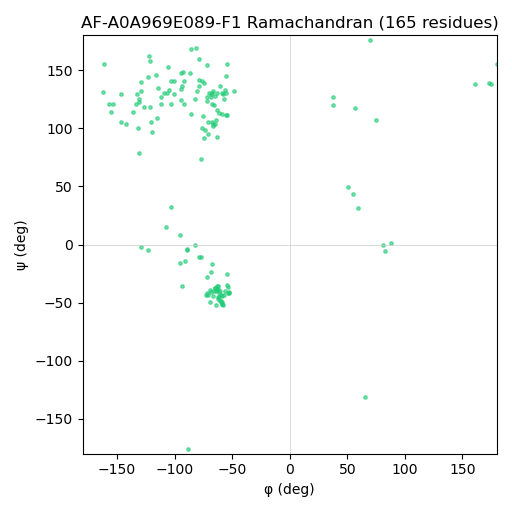4.702 -7.701 1.00 96.69 84 HIS A CA 1
ATOM 628 C C . HIS A 1 84 ? -1.616 -3.584 -7.659 1.00 96.69 84 HIS A C 1
ATOM 630 O O . HIS A 1 84 ? -1.244 -3.058 -8.704 1.00 96.69 84 HIS A O 1
ATOM 636 N N . PHE A 1 85 ? -1.044 -3.272 -6.498 1.00 97.38 85 PHE A N 1
ATOM 637 C CA . PHE A 1 85 ? -0.040 -2.205 -6.401 1.00 97.38 85 PHE A CA 1
ATOM 638 C C . PHE A 1 85 ? 1.195 -2.491 -7.254 1.00 97.38 85 PHE A C 1
ATOM 640 O O . PHE A 1 85 ? 1.658 -1.624 -7.996 1.00 97.38 85 PHE A O 1
ATOM 647 N N . LEU A 1 86 ? 1.717 -3.717 -7.198 1.00 96.94 86 LEU A N 1
ATOM 648 C CA . LEU A 1 86 ? 2.938 -4.077 -7.913 1.00 96.94 86 LEU A CA 1
ATOM 649 C C . LEU A 1 86 ? 2.729 -4.108 -9.429 1.00 96.94 86 LEU A C 1
ATOM 651 O O . LEU A 1 86 ? 3.491 -3.487 -10.168 1.00 96.94 86 LEU A O 1
ATOM 655 N N . THR A 1 87 ? 1.686 -4.788 -9.902 1.00 95.62 87 THR A N 1
ATOM 656 C CA . THR A 1 87 ? 1.428 -4.935 -11.347 1.00 95.62 87 THR A CA 1
ATOM 657 C C . THR A 1 87 ? 1.029 -3.630 -12.017 1.00 95.62 87 THR A C 1
ATOM 659 O O . THR A 1 87 ? 1.247 -3.466 -13.216 1.00 95.62 87 THR A O 1
ATOM 662 N N . ARG A 1 88 ? 0.487 -2.677 -11.253 1.00 93.75 88 ARG A N 1
ATOM 663 C CA . ARG A 1 88 ? 0.085 -1.371 -11.773 1.00 93.75 88 ARG A CA 1
ATOM 664 C C . ARG A 1 88 ? 1.161 -0.313 -11.621 1.00 93.75 88 ARG A C 1
ATOM 666 O O . ARG A 1 88 ? 1.274 0.512 -12.515 1.00 93.75 88 ARG A O 1
ATOM 673 N N . HIS A 1 89 ? 1.942 -0.319 -10.542 1.00 94.69 89 HIS A N 1
ATOM 674 C CA . HIS A 1 89 ? 2.808 0.812 -10.194 1.00 94.69 89 HIS A CA 1
ATOM 675 C C . HIS A 1 89 ? 4.258 0.435 -9.905 1.00 94.69 89 HIS A C 1
ATOM 677 O O . HIS A 1 89 ? 5.064 1.327 -9.681 1.00 94.69 89 HIS A O 1
ATOM 683 N N . HIS A 1 90 ? 4.663 -0.832 -9.935 1.00 95.31 90 HIS A N 1
ATOM 684 C CA . HIS A 1 90 ? 6.063 -1.182 -9.700 1.00 95.31 90 HIS A CA 1
ATOM 685 C C . HIS A 1 90 ? 6.788 -1.528 -11.012 1.00 95.31 90 HIS A C 1
ATOM 687 O O . HIS A 1 90 ? 6.425 -2.518 -11.649 1.00 95.31 90 HIS A O 1
ATOM 693 N N . PRO A 1 91 ? 7.870 -0.822 -11.405 1.00 94.44 91 PRO A N 1
ATOM 694 C CA . PRO A 1 91 ? 8.537 -1.043 -12.693 1.00 94.44 91 PRO A CA 1
ATOM 695 C C . PRO A 1 91 ? 8.959 -2.495 -12.962 1.00 94.44 91 PRO A C 1
ATOM 697 O O . PRO A 1 91 ? 8.861 -2.972 -14.084 1.00 94.44 91 PRO A O 1
ATOM 700 N N . ASN A 1 92 ? 9.399 -3.224 -11.930 1.00 94.75 92 ASN A N 1
ATOM 701 C CA . ASN A 1 92 ? 9.813 -4.632 -12.065 1.00 94.75 92 ASN A CA 1
ATOM 702 C C . ASN A 1 92 ? 8.655 -5.645 -12.172 1.00 94.75 92 ASN A C 1
ATOM 704 O O . ASN A 1 92 ? 8.920 -6.816 -12.442 1.00 94.75 92 ASN A O 1
ATOM 708 N N . TYR A 1 93 ? 7.411 -5.233 -11.915 1.00 95.69 93 TYR A N 1
ATOM 709 C CA . TYR A 1 93 ? 6.226 -6.103 -11.932 1.00 95.69 93 TYR A CA 1
ATOM 710 C C . TYR A 1 93 ? 5.142 -5.617 -12.896 1.00 95.69 93 TYR A C 1
ATOM 712 O O . TYR A 1 93 ? 4.136 -6.303 -13.049 1.00 95.69 93 TYR A O 1
ATOM 720 N N . TRP A 1 94 ? 5.338 -4.455 -13.524 1.00 95.00 94 TRP A N 1
ATOM 721 C CA . TRP A 1 94 ? 4.335 -3.804 -14.352 1.00 95.00 94 TRP A CA 1
ATOM 722 C C . TRP A 1 94 ? 3.830 -4.728 -15.460 1.00 95.00 94 TRP A C 1
ATOM 724 O O . TRP A 1 94 ? 4.622 -5.313 -16.191 1.00 95.00 94 TRP A O 1
ATOM 734 N N . ASP A 1 95 ? 2.516 -4.848 -15.605 1.00 91.81 95 ASP A N 1
ATOM 735 C CA . ASP A 1 95 ? 1.871 -5.758 -16.561 1.00 91.81 95 ASP A CA 1
ATOM 736 C C . ASP A 1 95 ? 1.773 -5.193 -17.992 1.00 91.81 95 ASP A C 1
ATOM 738 O O . ASP A 1 95 ? 1.265 -5.858 -18.893 1.00 91.81 95 ASP A O 1
ATOM 742 N N . GLY A 1 96 ? 2.261 -3.969 -18.219 1.00 88.06 96 GLY A N 1
ATOM 743 C CA . GLY A 1 96 ? 2.174 -3.280 -19.510 1.00 88.06 96 GLY A CA 1
ATOM 744 C C . GLY A 1 96 ? 0.893 -2.471 -19.703 1.00 88.06 96 GLY A C 1
ATOM 745 O O . GLY A 1 96 ? 0.700 -1.857 -20.753 1.00 88.06 96 GLY A O 1
ATOM 746 N N . SER A 1 97 ? 0.006 -2.437 -18.712 1.00 85.00 97 SER A N 1
ATOM 747 C CA . SER A 1 97 ? -1.213 -1.645 -18.792 1.00 85.00 97 SER A CA 1
ATOM 748 C C . SER A 1 97 ? -0.916 -0.145 -18.688 1.00 85.00 97 SER A C 1
ATOM 750 O O . SER A 1 97 ? -0.338 0.341 -17.716 1.00 85.00 97 SER A O 1
ATOM 752 N N . VAL A 1 98 ? -1.353 0.615 -19.692 1.00 78.19 98 VAL A N 1
ATOM 753 C CA . VAL A 1 98 ? -1.180 2.074 -19.749 1.00 78.19 98 VAL A CA 1
ATOM 754 C C . VAL A 1 98 ? -2.511 2.762 -19.434 1.00 78.19 98 VAL A C 1
ATOM 756 O O . VAL A 1 98 ? -3.564 2.395 -19.960 1.00 78.19 98 VAL A O 1
ATOM 759 N N . LYS A 1 99 ? -2.474 3.763 -18.553 1.00 78.88 99 LYS A N 1
ATOM 760 C CA . LYS A 1 99 ? -3.583 4.682 -18.248 1.00 78.88 99 LYS A CA 1
ATOM 761 C C . LYS A 1 99 ? -3.114 6.113 -18.502 1.00 78.88 99 LYS A C 1
ATOM 763 O O . LYS A 1 99 ? -1.913 6.352 -18.562 1.00 78.88 99 LYS A O 1
ATOM 768 N N . GLN A 1 100 ? -4.056 7.051 -18.633 1.00 76.44 100 GLN A N 1
ATOM 769 C CA . GLN A 1 100 ? -3.743 8.460 -18.920 1.00 76.44 100 GLN A CA 1
ATOM 770 C C . GLN A 1 100 ? -2.723 9.049 -17.935 1.00 76.44 100 GLN A C 1
ATOM 772 O O . GLN A 1 100 ? -1.796 9.724 -18.360 1.00 76.44 100 GLN A O 1
ATOM 777 N N . ASN A 1 101 ? -2.855 8.723 -16.646 1.00 73.62 101 ASN A N 1
ATOM 778 C CA . ASN A 1 101 ? -1.905 9.108 -15.608 1.00 73.62 101 ASN A CA 1
ATOM 779 C C . ASN A 1 101 ? -1.330 7.838 -14.976 1.00 73.62 101 ASN A C 1
ATOM 781 O O . ASN A 1 101 ? -1.970 7.221 -14.124 1.00 73.62 101 ASN A O 1
ATOM 785 N N . GLN A 1 102 ? -0.149 7.423 -15.436 1.00 86.00 102 GLN A N 1
ATOM 786 C CA . GLN A 1 102 ? 0.564 6.255 -14.928 1.00 86.00 102 GLN A CA 1
ATOM 787 C C . GLN A 1 102 ? 1.824 6.709 -14.195 1.00 86.00 102 GLN A C 1
ATOM 789 O O . GLN A 1 102 ? 2.703 7.341 -14.775 1.00 86.00 102 GLN A O 1
ATOM 794 N N . THR A 1 103 ? 1.921 6.360 -12.920 1.00 92.69 103 THR A N 1
ATOM 795 C CA . THR A 1 103 ? 3.084 6.650 -12.081 1.00 92.69 103 THR A CA 1
ATOM 796 C C . THR A 1 103 ? 3.669 5.358 -11.540 1.00 92.69 103 THR A C 1
ATOM 798 O O . THR A 1 103 ? 2.987 4.327 -11.485 1.00 92.69 103 THR A O 1
ATOM 801 N N . PHE A 1 104 ? 4.941 5.411 -11.154 1.00 93.81 104 PHE A N 1
ATOM 802 C CA . PHE A 1 104 ? 5.676 4.239 -10.713 1.00 93.81 104 PHE A CA 1
ATOM 803 C C . PHE A 1 104 ? 6.378 4.470 -9.380 1.00 93.81 104 PHE A C 1
ATOM 805 O O . PHE A 1 104 ? 6.962 5.530 -9.150 1.00 93.81 104 PHE A O 1
ATOM 812 N N . PHE A 1 105 ? 6.348 3.449 -8.524 1.00 95.75 105 PHE A N 1
ATOM 813 C CA . PHE A 1 105 ? 7.252 3.308 -7.393 1.00 95.75 105 PHE A CA 1
ATOM 814 C C . PHE A 1 105 ? 8.699 3.376 -7.876 1.00 95.75 105 PHE A C 1
ATOM 816 O O . PHE A 1 105 ? 9.014 3.043 -9.025 1.00 95.75 105 PHE A O 1
ATOM 823 N N . ASN A 1 106 ? 9.601 3.766 -6.978 1.00 93.50 106 ASN A N 1
ATOM 824 C CA . ASN A 1 106 ? 11.020 3.644 -7.264 1.00 93.50 106 ASN A CA 1
ATOM 825 C C . ASN A 1 106 ? 11.337 2.165 -7.549 1.00 93.50 106 ASN A C 1
ATOM 827 O O . ASN A 1 106 ? 10.942 1.282 -6.792 1.00 93.50 106 ASN A O 1
ATOM 831 N N . LYS A 1 107 ? 12.045 1.897 -8.653 1.00 94.25 107 LYS A N 1
ATOM 832 C CA . LYS A 1 107 ? 12.360 0.540 -9.132 1.00 94.25 107 LYS A CA 1
ATOM 833 C C . LYS A 1 107 ? 13.049 -0.341 -8.080 1.00 94.25 107 LYS A C 1
ATOM 835 O O . LYS A 1 107 ? 12.966 -1.565 -8.177 1.00 94.25 107 LYS A O 1
ATOM 840 N N . ASN A 1 108 ? 13.736 0.273 -7.121 1.00 95.00 108 ASN A N 1
ATOM 841 C CA . ASN A 1 108 ? 14.477 -0.417 -6.071 1.00 95.00 108 ASN A CA 1
ATOM 842 C C . ASN A 1 108 ? 13.633 -0.709 -4.824 1.00 95.00 108 ASN A C 1
ATOM 844 O O . ASN A 1 108 ? 14.150 -1.345 -3.910 1.00 95.00 108 ASN A O 1
ATOM 848 N N . MET A 1 109 ? 12.370 -0.265 -4.766 1.00 96.56 109 MET A N 1
ATOM 849 C CA . MET A 1 109 ? 11.493 -0.608 -3.649 1.00 96.56 109 MET A CA 1
ATOM 850 C C . MET A 1 109 ? 11.255 -2.116 -3.615 1.00 96.56 109 MET A C 1
ATOM 852 O O . MET A 1 109 ? 10.912 -2.762 -4.602 1.00 96.56 109 MET A O 1
ATOM 856 N N . THR A 1 110 ? 11.441 -2.695 -2.444 1.00 97.44 110 THR A N 1
ATOM 857 C CA . THR A 1 110 ? 11.016 -4.055 -2.146 1.00 97.44 110 THR A CA 1
ATOM 858 C C . THR A 1 110 ? 9.526 -4.074 -1.800 1.00 97.44 110 THR A C 1
ATOM 860 O O . THR A 1 110 ? 8.910 -3.039 -1.548 1.00 97.44 110 THR A O 1
ATOM 863 N N . ILE A 1 111 ? 8.931 -5.269 -1.728 1.00 97.94 111 ILE A N 1
ATOM 864 C CA . ILE A 1 111 ? 7.557 -5.437 -1.222 1.00 97.94 111 ILE A CA 1
ATOM 865 C C . ILE A 1 111 ? 7.441 -4.861 0.199 1.00 97.94 111 ILE A C 1
ATOM 867 O O . ILE A 1 111 ? 6.482 -4.159 0.502 1.00 97.94 111 ILE A O 1
ATOM 871 N N . SER A 1 112 ? 8.459 -5.080 1.039 1.00 97.94 112 SER A N 1
ATOM 872 C CA . SER A 1 112 ? 8.519 -4.505 2.386 1.00 97.94 112 SER A CA 1
ATOM 873 C C . SER A 1 112 ? 8.569 -2.975 2.354 1.00 97.94 112 SER A C 1
ATOM 875 O O . SER A 1 112 ? 7.918 -2.336 3.172 1.00 97.94 112 SER A O 1
ATOM 877 N N . ASP A 1 113 ? 9.287 -2.356 1.414 1.00 98.25 113 ASP A N 1
ATOM 878 C CA . ASP A 1 113 ? 9.319 -0.888 1.314 1.00 98.25 113 ASP A CA 1
ATOM 879 C C . ASP A 1 113 ? 7.944 -0.314 0.954 1.00 98.25 113 ASP A C 1
ATOM 881 O O . ASP A 1 113 ? 7.544 0.718 1.496 1.00 98.25 113 ASP A O 1
ATOM 885 N N . VAL A 1 114 ? 7.186 -1.003 0.093 1.00 98.38 114 VAL A N 1
ATOM 886 C CA . VAL A 1 114 ? 5.791 -0.644 -0.214 1.00 98.38 114 VAL A CA 1
ATOM 887 C C . VAL A 1 114 ? 4.925 -0.738 1.046 1.00 98.38 114 VAL A C 1
ATOM 889 O O . VAL A 1 114 ? 4.196 0.201 1.359 1.00 98.38 114 VAL A O 1
ATOM 892 N N . GLU A 1 115 ? 5.041 -1.821 1.818 1.00 98.62 115 GLU A N 1
ATOM 893 C CA . GLU A 1 115 ? 4.321 -1.980 3.089 1.00 98.62 115 GLU A CA 1
ATOM 894 C C . GLU A 1 115 ? 4.649 -0.885 4.108 1.00 98.62 115 GLU A C 1
ATOM 896 O O . GLU A 1 115 ? 3.750 -0.365 4.774 1.00 98.62 115 GLU A O 1
ATOM 901 N N . GLN A 1 116 ? 5.928 -0.531 4.250 1.00 98.62 116 GLN A N 1
ATOM 902 C CA . GLN A 1 116 ? 6.345 0.529 5.166 1.00 98.62 116 GLN A CA 1
ATOM 903 C C . GLN A 1 116 ? 5.810 1.888 4.715 1.00 98.62 116 GLN A C 1
ATOM 905 O O . GLN A 1 116 ? 5.303 2.637 5.547 1.00 98.62 116 GLN A O 1
ATOM 910 N N . ALA A 1 117 ? 5.820 2.179 3.412 1.00 98.44 117 ALA A N 1
ATOM 911 C CA . ALA A 1 117 ? 5.234 3.407 2.884 1.00 98.44 117 ALA A CA 1
ATOM 912 C C . ALA A 1 117 ? 3.718 3.487 3.161 1.00 98.44 117 ALA A C 1
ATOM 914 O O . ALA A 1 117 ? 3.238 4.531 3.609 1.00 98.44 117 ALA A O 1
ATOM 915 N N . ILE A 1 118 ? 2.976 2.383 2.997 1.00 98.75 118 ILE A N 1
ATOM 916 C CA . ILE A 1 118 ? 1.549 2.293 3.361 1.00 98.75 118 ILE A CA 1
ATOM 917 C C . ILE A 1 118 ? 1.351 2.596 4.851 1.00 98.75 118 ILE A C 1
ATOM 919 O O . ILE A 1 118 ? 0.544 3.461 5.203 1.00 98.75 118 ILE A O 1
ATOM 923 N N . LYS A 1 119 ? 2.111 1.932 5.735 1.00 98.75 119 LYS A N 1
ATOM 924 C CA . LYS A 1 119 ? 2.047 2.167 7.190 1.00 98.75 119 LYS A CA 1
ATOM 925 C C . LYS A 1 11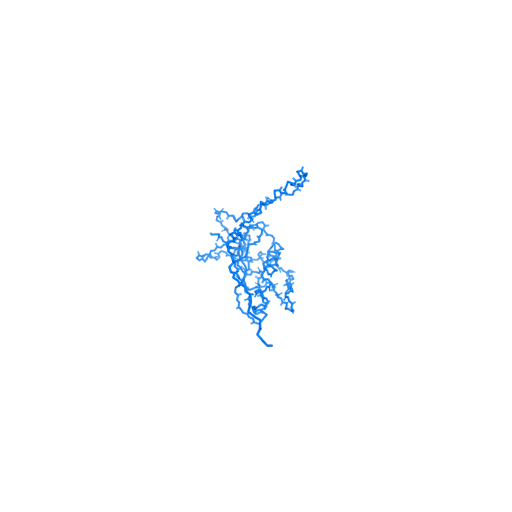9 ? 2.328 3.624 7.539 1.00 98.75 119 LYS A C 1
ATOM 927 O O . LYS A 1 119 ? 1.609 4.195 8.357 1.00 98.75 119 LYS A O 1
ATOM 932 N N . SER A 1 120 ? 3.340 4.233 6.920 1.00 98.44 120 SER A N 1
ATOM 933 C CA . SER A 1 120 ? 3.677 5.640 7.133 1.00 98.44 120 SER A CA 1
ATOM 934 C C . SER A 1 120 ? 2.526 6.559 6.738 1.00 98.44 120 SER A C 1
ATOM 936 O O . SER A 1 120 ? 2.129 7.387 7.553 1.00 98.44 120 SER A O 1
ATOM 938 N N . VAL A 1 121 ? 1.934 6.381 5.550 1.00 98.69 121 VAL A N 1
ATOM 939 C CA . VAL A 1 121 ? 0.786 7.198 5.116 1.00 98.69 121 VAL A CA 1
ATOM 940 C C . VAL A 1 121 ? -0.390 7.051 6.081 1.00 98.69 121 VAL A C 1
ATOM 942 O O . VAL A 1 121 ? -0.932 8.056 6.542 1.00 98.69 121 VAL A O 1
ATOM 945 N N . MET A 1 122 ? -0.757 5.816 6.436 1.00 98.50 122 MET A N 1
ATOM 946 C CA . MET A 1 122 ? -1.868 5.557 7.357 1.00 98.50 122 MET A CA 1
ATOM 947 C C . MET A 1 122 ? -1.630 6.146 8.749 1.00 98.50 122 MET A C 1
ATOM 949 O O . MET A 1 122 ? -2.560 6.666 9.361 1.00 98.50 122 MET A O 1
ATOM 953 N N . ASN A 1 123 ? -0.395 6.096 9.252 1.00 97.75 123 ASN A N 1
ATOM 954 C CA . ASN A 1 123 ? -0.058 6.665 10.553 1.00 97.75 123 ASN A CA 1
ATOM 955 C C . ASN A 1 123 ? -0.061 8.201 10.529 1.00 97.75 123 ASN A C 1
ATOM 957 O O . ASN A 1 123 ? -0.594 8.828 11.441 1.00 97.75 123 ASN A O 1
ATOM 961 N N . THR A 1 124 ? 0.479 8.818 9.474 1.00 98.31 124 THR A N 1
ATOM 962 C CA . THR A 1 124 ? 0.453 10.278 9.296 1.00 98.31 124 THR A CA 1
ATOM 963 C C . THR A 1 124 ? -0.975 10.810 9.162 1.00 98.31 124 THR A C 1
ATOM 965 O O . THR A 1 124 ? -1.277 11.884 9.673 1.00 98.31 124 THR A O 1
ATOM 968 N N . ARG A 1 125 ? -1.868 10.053 8.513 1.00 98.12 125 ARG A N 1
ATOM 969 C CA . ARG A 1 125 ? -3.285 10.400 8.289 1.00 98.12 125 ARG A CA 1
ATOM 970 C C . ARG A 1 125 ? -4.238 9.652 9.218 1.00 98.12 125 ARG A C 1
ATOM 972 O O . ARG A 1 125 ? -5.359 9.315 8.842 1.00 98.12 125 ARG A O 1
ATOM 979 N N . ARG A 1 126 ? -3.787 9.356 10.440 1.00 98.25 126 ARG A N 1
ATOM 980 C CA . ARG A 1 126 ? -4.522 8.524 11.404 1.00 98.25 126 ARG A CA 1
ATOM 981 C C . ARG A 1 126 ? -5.957 9.000 11.638 1.00 98.25 126 ARG A C 1
ATOM 983 O O . ARG A 1 126 ? -6.861 8.173 11.711 1.00 98.25 126 ARG A O 1
ATOM 990 N N . ASN A 1 127 ? -6.172 10.309 11.741 1.00 98.25 127 ASN A N 1
ATOM 991 C CA . ASN A 1 127 ? -7.496 10.873 12.012 1.00 98.25 127 ASN A CA 1
ATOM 992 C C . ASN A 1 127 ? -8.450 10.665 10.830 1.00 98.25 127 ASN A C 1
ATOM 994 O O . ASN A 1 127 ? -9.612 10.312 11.020 1.00 98.25 127 ASN A O 1
ATOM 998 N N . GLU A 1 128 ? -7.959 10.847 9.608 1.00 98.56 128 GLU A N 1
ATOM 999 C CA . GLU A 1 128 ? -8.71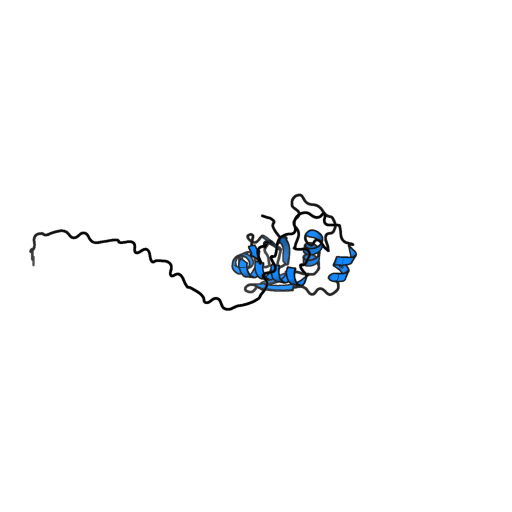8 10.627 8.383 1.00 98.56 128 GLU A CA 1
ATOM 1000 C C . GLU A 1 128 ? -9.006 9.140 8.159 1.00 98.56 128 GLU A C 1
ATOM 1002 O O . GLU A 1 128 ? -10.123 8.796 7.779 1.00 98.56 128 GLU A O 1
ATOM 1007 N N . VAL A 1 129 ? -8.046 8.261 8.463 1.00 98.44 129 VAL A N 1
ATOM 1008 C CA . VAL A 1 129 ? -8.247 6.803 8.444 1.00 98.44 129 VAL A CA 1
ATOM 1009 C C . VAL A 1 129 ? -9.383 6.413 9.390 1.00 98.44 129 VAL A C 1
ATOM 1011 O O . VAL A 1 129 ? -10.330 5.765 8.958 1.00 98.44 129 VAL A O 1
ATOM 1014 N N . ILE A 1 130 ? -9.340 6.860 10.651 1.00 98.25 130 ILE A N 1
ATOM 1015 C CA . ILE A 1 130 ? -10.392 6.576 11.645 1.00 98.25 130 ILE A CA 1
ATOM 1016 C C . ILE A 1 130 ? -11.746 7.127 11.188 1.00 98.25 130 ILE A C 1
ATOM 1018 O O . ILE A 1 130 ? -12.769 6.470 11.359 1.00 98.25 130 ILE A O 1
ATOM 1022 N N . LYS A 1 131 ? -11.763 8.320 10.584 1.00 98.12 131 LYS A N 1
ATOM 1023 C CA . LYS A 1 131 ? -12.992 8.933 10.068 1.00 98.12 131 LYS A CA 1
ATOM 1024 C C . LYS A 1 131 ? -13.628 8.110 8.943 1.00 98.12 131 LYS A C 1
ATOM 1026 O O . LYS A 1 131 ? -14.852 8.067 8.863 1.00 98.12 131 LYS A O 1
ATOM 1031 N N . ILE A 1 132 ? -12.824 7.512 8.062 1.00 98.00 132 ILE A N 1
ATOM 1032 C CA . ILE A 1 132 ? -13.328 6.639 6.991 1.00 98.00 132 ILE A CA 1
ATOM 1033 C C . ILE A 1 132 ? -13.806 5.305 7.577 1.00 98.00 132 ILE A C 1
ATOM 1035 O O . ILE A 1 132 ? -14.882 4.831 7.211 1.00 98.00 132 ILE A O 1
ATOM 1039 N N . GLY A 1 133 ? -13.034 4.725 8.497 1.00 97.69 133 GLY A N 1
ATOM 1040 C CA . GLY A 1 133 ? -13.373 3.471 9.159 1.00 97.69 133 GLY A CA 1
ATOM 1041 C C . GLY A 1 133 ? -13.300 2.246 8.240 1.00 97.69 133 GLY A C 1
ATOM 1042 O O . GLY A 1 133 ? -13.086 2.326 7.027 1.00 97.69 133 GLY A O 1
ATOM 1043 N N . THR A 1 134 ? -13.522 1.070 8.823 1.00 98.00 134 THR A N 1
ATOM 1044 C CA . THR A 1 134 ? -13.463 -0.222 8.109 1.00 98.00 134 THR A CA 1
ATOM 1045 C C . THR A 1 134 ? -14.703 -0.546 7.276 1.00 98.00 134 THR A C 1
ATOM 1047 O O . THR A 1 134 ? -14.666 -1.463 6.464 1.00 98.00 134 THR A O 1
ATOM 1050 N N . SER A 1 135 ? -15.797 0.201 7.414 1.00 97.62 135 SER A N 1
ATOM 1051 C CA . SER A 1 135 ? -16.988 0.065 6.562 1.00 97.62 135 SER A CA 1
ATOM 1052 C C . SER A 1 135 ? -17.002 1.045 5.384 1.00 97.62 135 SER A C 1
ATOM 1054 O O . SER A 1 135 ? -17.772 0.858 4.438 1.00 97.62 135 SER A O 1
ATOM 1056 N N . GLY A 1 136 ? -16.162 2.083 5.434 1.00 97.62 136 GLY A N 1
ATOM 1057 C CA . GLY A 1 136 ? -16.149 3.179 4.475 1.00 97.62 136 GLY A CA 1
ATOM 1058 C C . GLY A 1 136 ? -15.323 2.915 3.218 1.00 97.62 136 GLY A C 1
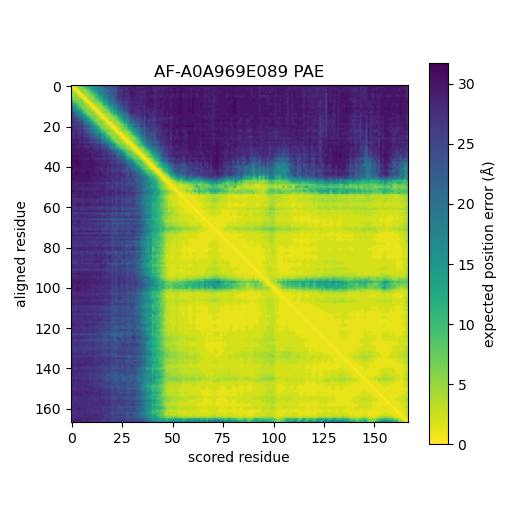ATOM 1059 O O . GLY A 1 136 ? -14.536 1.972 3.124 1.00 97.62 136 GLY A O 1
ATOM 1060 N N . ILE A 1 137 ? -15.502 3.801 2.240 1.00 98.31 137 ILE A N 1
ATOM 1061 C CA . ILE A 1 137 ? -14.671 3.905 1.039 1.00 98.31 137 ILE A CA 1
ATOM 1062 C C . ILE A 1 137 ? -14.248 5.364 0.919 1.00 98.31 137 ILE A C 1
ATOM 1064 O O . ILE A 1 137 ? -15.087 6.260 1.025 1.00 98.31 137 ILE A O 1
ATOM 1068 N N . GLY A 1 138 ? -12.965 5.620 0.698 1.00 98.19 138 GLY A N 1
ATOM 1069 C CA . GLY A 1 138 ? -12.479 6.986 0.552 1.00 98.19 138 GLY A CA 1
ATOM 1070 C C . GLY A 1 138 ? -10.984 7.068 0.306 1.00 98.19 138 GLY A C 1
ATOM 1071 O O . GLY A 1 138 ? -10.227 6.180 0.685 1.00 98.19 138 GLY A O 1
ATOM 1072 N N . GLN A 1 139 ? -10.559 8.159 -0.324 1.00 98.44 139 GLN A N 1
ATOM 1073 C CA . GLN A 1 139 ? -9.149 8.47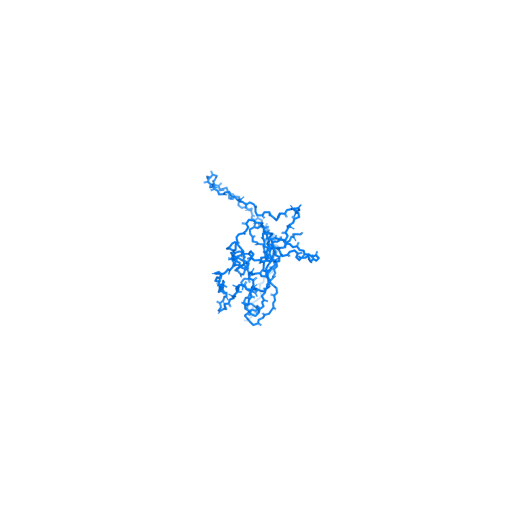7 -0.502 1.00 98.44 139 GLN A CA 1
ATOM 1074 C C . GLN A 1 139 ? -8.671 9.383 0.633 1.00 98.44 139 GLN A C 1
ATOM 1076 O O . GLN A 1 139 ? -9.348 10.347 0.996 1.00 98.44 139 GLN A O 1
ATOM 1081 N N . LEU A 1 140 ? -7.494 9.088 1.177 1.00 98.31 140 LEU A N 1
ATOM 1082 C CA . LEU A 1 140 ? -6.812 9.986 2.097 1.00 98.31 140 LEU A CA 1
ATOM 1083 C C . LEU A 1 140 ? -6.267 11.206 1.336 1.00 98.31 140 LEU A C 1
ATOM 1085 O O . LEU A 1 140 ? -5.970 11.109 0.141 1.00 98.31 140 LEU A O 1
ATOM 1089 N N . PRO A 1 141 ? -6.081 12.353 2.011 1.00 98.19 141 PRO A N 1
ATOM 1090 C CA . PRO A 1 141 ? -5.317 13.449 1.435 1.00 98.19 141 PRO A CA 1
ATOM 1091 C C . PRO A 1 141 ? -3.912 12.989 1.028 1.00 98.19 141 PRO A C 1
ATOM 1093 O O . PRO A 1 141 ? -3.288 12.183 1.728 1.00 98.19 141 PRO A O 1
ATOM 1096 N N . ASP A 1 142 ? -3.396 13.545 -0.070 1.00 97.50 142 ASP A N 1
ATOM 1097 C CA . ASP A 1 142 ? -2.038 13.279 -0.550 1.00 97.50 142 ASP A CA 1
ATOM 1098 C C . ASP A 1 142 ? -1.023 13.412 0.593 1.00 97.50 142 ASP A C 1
ATOM 1100 O O . ASP A 1 142 ? -1.056 14.361 1.387 1.00 97.50 142 ASP A O 1
ATOM 1104 N N . THR A 1 143 ? -0.138 12.427 0.721 1.00 97.75 143 THR A N 1
ATOM 1105 C CA . THR A 1 143 ? 0.754 12.329 1.882 1.00 97.75 143 THR A CA 1
ATOM 1106 C C . THR A 1 143 ? 2.187 12.116 1.440 1.00 97.75 143 THR A C 1
ATOM 1108 O O . THR A 1 143 ? 2.489 11.158 0.736 1.00 97.75 143 THR A O 1
ATOM 1111 N N . GLN A 1 144 ? 3.077 13.012 1.861 1.00 96.81 144 GLN A N 1
ATOM 1112 C CA . GLN A 1 144 ? 4.500 12.901 1.574 1.00 96.81 144 GLN A CA 1
ATOM 1113 C C . GLN A 1 144 ? 5.169 11.945 2.568 1.00 96.81 144 GLN A C 1
ATOM 1115 O O . GLN A 1 144 ? 5.087 12.143 3.779 1.00 96.81 144 GLN A O 1
ATOM 1120 N N . VAL A 1 145 ? 5.856 10.929 2.050 1.00 93.94 145 VAL A N 1
ATOM 1121 C CA . VAL A 1 145 ? 6.665 9.975 2.817 1.00 93.94 145 VAL A CA 1
ATOM 1122 C C . VAL A 1 145 ? 8.005 9.826 2.109 1.00 93.94 145 VAL A C 1
ATOM 1124 O O . VAL A 1 145 ? 8.057 9.473 0.933 1.00 93.94 145 VAL A O 1
ATOM 1127 N N . GLY A 1 146 ? 9.100 10.134 2.809 1.00 88.62 146 GLY A N 1
ATOM 1128 C CA . GLY A 1 146 ? 10.449 10.018 2.246 1.00 88.62 146 GLY A CA 1
ATOM 1129 C C . GLY A 1 146 ? 10.677 10.872 0.993 1.00 88.62 146 GLY A C 1
ATOM 1130 O O . GLY A 1 146 ? 11.422 10.463 0.118 1.00 88.62 146 GLY A O 1
ATOM 1131 N N . GLY A 1 147 ? 10.015 12.027 0.868 1.00 92.06 147 GLY A N 1
ATOM 1132 C CA . GLY A 1 147 ? 10.129 12.897 -0.313 1.00 92.06 147 GLY A CA 1
ATOM 1133 C C . GLY A 1 147 ? 9.270 12.484 -1.515 1.00 92.06 147 GLY A C 1
ATOM 1134 O O . GLY A 1 147 ? 9.250 13.201 -2.511 1.00 92.06 147 GLY A O 1
ATOM 1135 N N . VAL A 1 148 ? 8.512 11.388 -1.419 1.00 95.06 148 VAL A N 1
ATOM 1136 C CA . VAL A 1 148 ? 7.541 10.966 -2.437 1.00 95.06 148 VAL A CA 1
ATOM 1137 C C . VAL A 1 148 ? 6.130 11.228 -1.919 1.00 95.06 148 VAL A C 1
ATOM 1139 O O . VAL A 1 148 ? 5.790 10.850 -0.799 1.00 95.06 148 VAL A O 1
ATOM 1142 N N . THR A 1 149 ? 5.297 11.883 -2.722 1.00 97.00 149 THR A N 1
ATOM 1143 C CA . THR A 1 149 ? 3.872 12.045 -2.413 1.00 97.00 149 THR A CA 1
ATOM 1144 C C . THR A 1 149 ? 3.136 10.770 -2.793 1.00 97.00 149 THR A C 1
ATOM 1146 O O . THR A 1 149 ? 3.316 10.275 -3.898 1.00 97.00 149 THR A O 1
ATOM 1149 N N . TYR A 1 150 ? 2.296 10.241 -1.912 1.00 97.94 150 TYR A N 1
ATOM 1150 C CA . TYR A 1 150 ? 1.491 9.049 -2.164 1.00 97.94 150 TYR A CA 1
ATOM 1151 C C . TYR A 1 150 ? 0.002 9.363 -2.140 1.00 97.94 150 TYR A C 1
ATOM 1153 O O . TYR A 1 150 ? -0.468 10.175 -1.337 1.00 97.94 150 TYR A O 1
ATOM 1161 N N . VAL A 1 151 ? -0.723 8.646 -2.994 1.00 98.00 151 VAL A N 1
ATOM 1162 C CA . VAL A 1 151 ? -2.174 8.504 -2.936 1.00 98.00 151 VAL A CA 1
ATOM 1163 C C . VAL A 1 151 ? -2.489 7.165 -2.286 1.00 98.00 151 VAL A C 1
ATOM 1165 O O . VAL A 1 151 ? -1.956 6.135 -2.703 1.00 98.00 151 VAL A O 1
ATOM 1168 N N . LEU A 1 152 ? -3.359 7.181 -1.275 1.00 98.62 152 LEU A N 1
ATOM 1169 C CA . LEU A 1 152 ? -3.833 5.983 -0.590 1.00 98.62 152 LEU A CA 1
ATOM 1170 C C . LEU A 1 152 ? -5.359 6.018 -0.480 1.00 98.62 152 LEU A C 1
ATOM 1172 O O . LEU A 1 152 ? -5.925 6.978 0.045 1.00 98.62 152 LEU A O 1
ATOM 1176 N N . GLY A 1 153 ? -6.012 4.968 -0.969 1.00 98.44 153 GLY A N 1
ATOM 1177 C CA . GLY A 1 153 ? -7.456 4.772 -0.901 1.00 98.44 153 GLY A CA 1
ATOM 1178 C C . GLY A 1 153 ? -7.821 3.580 -0.028 1.00 98.44 153 GLY A C 1
ATOM 1179 O O . GLY A 1 153 ? -7.227 2.507 -0.142 1.00 98.44 153 GLY A O 1
ATOM 1180 N N . LEU A 1 154 ? -8.817 3.774 0.828 1.00 98.69 154 LEU A N 1
ATOM 1181 C CA . LEU A 1 154 ? -9.415 2.745 1.664 1.00 98.69 154 LEU A CA 1
ATOM 1182 C C . LEU A 1 154 ? -10.724 2.263 1.037 1.00 98.69 154 LEU A C 1
ATOM 1184 O O . LEU A 1 154 ? -11.505 3.059 0.513 1.00 98.69 154 LEU A O 1
ATOM 1188 N N . ASN A 1 155 ? -10.967 0.959 1.112 1.00 98.31 155 ASN A N 1
ATOM 1189 C CA . ASN A 1 155 ? -12.193 0.317 0.657 1.00 98.31 155 ASN A CA 1
ATOM 1190 C C . ASN A 1 155 ? -12.558 -0.813 1.620 1.00 98.31 155 ASN A C 1
ATOM 1192 O O . ASN A 1 155 ? -11.949 -1.878 1.583 1.00 98.31 155 ASN A O 1
ATOM 1196 N N . LYS A 1 156 ? -13.547 -0.579 2.484 1.00 97.81 156 LYS A N 1
ATOM 1197 C CA . LYS A 1 156 ? -14.110 -1.582 3.399 1.00 97.81 156 LYS A CA 1
ATOM 1198 C C . LYS A 1 156 ? -13.040 -2.319 4.219 1.00 97.81 156 LYS A C 1
ATOM 1200 O O . LYS A 1 156 ? -12.992 -3.545 4.249 1.00 97.81 156 LYS A O 1
ATOM 1205 N N . GLY A 1 157 ? -12.138 -1.553 4.836 1.00 97.69 157 GLY A N 1
ATOM 1206 C CA . GLY A 1 157 ? -11.055 -2.086 5.669 1.00 97.69 157 GLY A CA 1
ATOM 1207 C C . GLY A 1 157 ? -9.819 -2.545 4.891 1.00 97.69 157 GLY A C 1
ATOM 1208 O O . GLY A 1 157 ? -8.801 -2.840 5.508 1.00 97.69 157 GLY A O 1
ATOM 1209 N N . HIS A 1 158 ? -9.846 -2.537 3.560 1.00 98.62 158 HIS A N 1
ATOM 1210 C CA . HIS A 1 158 ? -8.660 -2.763 2.737 1.00 98.62 158 HIS A CA 1
ATOM 1211 C C . HIS A 1 158 ? -8.010 -1.446 2.333 1.00 98.62 158 HIS A C 1
ATOM 1213 O O . HIS A 1 158 ? -8.693 -0.447 2.088 1.00 98.62 158 HIS A O 1
ATOM 1219 N N . VAL A 1 159 ? -6.688 -1.453 2.194 1.00 98.62 159 VAL A N 1
ATOM 1220 C CA . VAL A 1 159 ? -6.008 -0.472 1.348 1.00 98.62 159 VAL A CA 1
ATOM 1221 C C . VAL A 1 159 ? -6.251 -0.931 -0.086 1.00 98.62 159 VAL A C 1
ATOM 1223 O O . VAL A 1 159 ? -5.624 -1.873 -0.546 1.00 98.62 159 VAL A O 1
ATOM 1226 N N . GLY A 1 160 ? -7.213 -0.319 -0.774 1.00 97.25 160 GLY A N 1
ATOM 1227 C CA . GLY A 1 160 ? -7.610 -0.730 -2.127 1.00 97.25 160 GLY A CA 1
ATOM 1228 C C . GLY A 1 160 ? -6.840 -0.012 -3.235 1.00 97.25 160 GLY A C 1
ATOM 1229 O O . GLY A 1 160 ? -6.884 -0.414 -4.394 1.00 97.25 160 GLY A O 1
ATOM 1230 N N . GLN A 1 161 ? -6.142 1.072 -2.895 1.00 96.44 161 GLN A N 1
ATOM 1231 C CA . GLN A 1 161 ? -5.382 1.876 -3.842 1.00 96.44 161 GLN A CA 1
ATOM 1232 C C . GLN A 1 161 ? -4.140 2.429 -3.156 1.00 96.44 161 GLN A C 1
ATOM 1234 O O . GLN A 1 161 ? -4.241 3.034 -2.089 1.00 96.44 161 GLN A O 1
ATOM 1239 N N . PHE A 1 162 ? -2.976 2.249 -3.775 1.00 98.12 162 PHE A N 1
ATOM 1240 C CA . PHE A 1 162 ? -1.729 2.826 -3.293 1.00 98.12 162 PHE A CA 1
ATOM 1241 C C . PHE A 1 162 ? -0.742 3.028 -4.442 1.00 98.12 162 PHE A C 1
ATOM 1243 O O . PHE A 1 162 ? -0.391 2.072 -5.134 1.00 98.12 162 PHE A O 1
ATOM 1250 N N . TYR A 1 163 ? -0.311 4.270 -4.662 1.00 96.62 163 TYR A N 1
ATOM 1251 C CA . TYR A 1 163 ? 0.647 4.617 -5.715 1.00 96.62 163 TYR A CA 1
ATOM 1252 C C . TYR A 1 163 ? 1.307 5.977 -5.452 1.00 96.62 163 TYR A C 1
ATOM 1254 O O . TYR A 1 163 ? 0.733 6.822 -4.756 1.00 96.62 163 TYR A O 1
ATOM 1262 N N . PRO A 1 164 ? 2.512 6.224 -5.995 1.00 96.19 164 PRO A N 1
ATOM 1263 C CA . PRO A 1 164 ? 3.153 7.521 -5.868 1.00 96.19 164 PRO A CA 1
ATOM 1264 C C . PRO A 1 164 ? 2.499 8.517 -6.820 1.00 96.19 164 PRO A C 1
ATOM 1266 O O . PRO A 1 164 ? 2.189 8.200 -7.965 1.00 96.19 164 PRO A O 1
ATOM 1269 N N . LYS A 1 165 ? 2.326 9.750 -6.376 1.00 93.19 165 LYS A N 1
ATOM 1270 C CA . LYS A 1 165 ? 1.926 10.880 -7.199 1.00 93.19 165 LYS A CA 1
ATOM 1271 C C . LYS A 1 165 ? 3.184 11.615 -7.644 1.00 93.19 165 LYS A C 1
ATOM 1273 O O . LYS A 1 1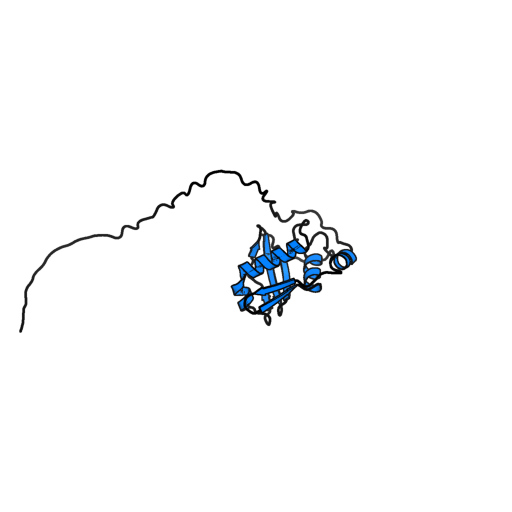65 ? 3.995 12.012 -6.807 1.00 93.19 165 LYS A O 1
ATOM 1278 N N . VAL A 1 166 ? 3.347 11.787 -8.952 1.00 80.81 166 VAL A N 1
ATOM 1279 C CA . VAL A 1 166 ? 4.328 12.747 -9.467 1.00 80.81 166 VAL A CA 1
ATOM 1280 C C . VAL A 1 166 ? 3.774 14.164 -9.257 1.00 80.81 166 VAL A C 1
ATOM 1282 O O . VAL A 1 166 ? 2.558 14.332 -9.398 1.00 80.81 166 VAL A O 1
ATOM 1285 N N . PRO A 1 167 ? 4.609 15.136 -8.850 1.00 59.47 167 PRO A N 1
ATOM 1286 C CA . PRO A 1 167 ? 4.212 16.540 -8.777 1.00 59.47 167 PRO A CA 1
ATOM 1287 C C . PRO A 1 167 ? 3.634 17.062 -10.094 1.00 59.47 167 PRO A C 1
ATOM 1289 O O . PRO A 1 167 ? 4.111 16.611 -11.162 1.00 59.47 167 PRO A O 1
#

Sequence (167 aa):
MIRLIHVSSAIAVIGVTWITQPISLFKLPLIGAIAQAQQFSPSTTAPVKAALPGKVVNDLKNYQSLKIQVGSDTYLVDKADMTHFLTRHHPNYWDGSVKQNQTFFNKNMTISDVEQAIKSVMNTRRNEVIKIGTSGIGQLPDTQVGGVTYVLGLNKGHVGQFYPKVP

Mean predicted aligned error: 13.24 Å

Secondary structure (DSSP, 8-state):
----------------------------------------PPPP---PPPPPHHHHHHHTTTPPPEEEEETTEEEEE-HHHHHHHHHHH-TTT--S---SS-----TT--HHHHHHHHHHHHHHTHHHHHHHTTT-EEEPPPEEETTEEEEEEEETTEEEEEEEEP-

Solvent-accessible surface area (backbone atoms only — not comparable to full-atom values): 10609 Å² total; per-residue (Å²): 134,89,86,88,88,88,81,87,84,84,92,84,94,83,85,85,79,83,79,78,75,77,83,78,80,81,81,74,84,95,71,92,78,95,68,85,78,76,76,56,61,72,78,80,90,67,89,73,59,57,34,62,78,64,54,56,54,62,74,44,67,81,59,71,61,49,76,45,79,49,90,94,44,66,33,36,36,44,64,67,40,51,47,51,34,33,35,66,22,25,48,78,38,16,63,64,81,84,57,100,84,74,49,50,44,49,72,82,59,47,75,66,52,52,53,50,51,51,53,49,47,50,61,77,40,41,69,60,49,54,71,47,40,52,83,28,69,51,71,53,78,78,36,75,55,79,82,38,35,30,43,44,24,39,42,55,25,27,47,71,38,59,46,44,49,78,133

pLDDT: mean 80.34, std 23.98, range [32.47, 98.75]

Radius of gyration: 27.67 Å; Cα contacts (8 Å, |Δi|>4): 220; chains: 1; bounding box: 56×84×74 Å